Protein AF-A0A0F8Z2F4-F1 (afdb_monomer)

Organism: NCBI:txid412755

Mean predicted aligned error: 12.61 Å

InterPro domains:
  IPR006099 Methylmalonyl-CoA mutase, alpha/beta chain, catalytic [PF01642] (39-89)
  IPR016176 Cobalamin (vitamin B12)-dependent enzyme, catalytic [SSF51703] (6-89)

Foldseek 3Di:
DDLVVVVVVVVVVCVVPQVVVLCVVFNFPDPFDPDPPTDDQDDDDPDCVCCCPPPNACCDPVNNVHNHNNPVRGPNDDDDDDDDDPDVVVRPPDPVVVVCPVVPVVPPDDDDDD

Secondary structure (DSSP, 8-state):
--HHHHHHHHHHHHIIIIIHHHHHHS--S-S---STT---S-PPPS--TTHHHHT--TTSTT-TT-SSSSHHHH--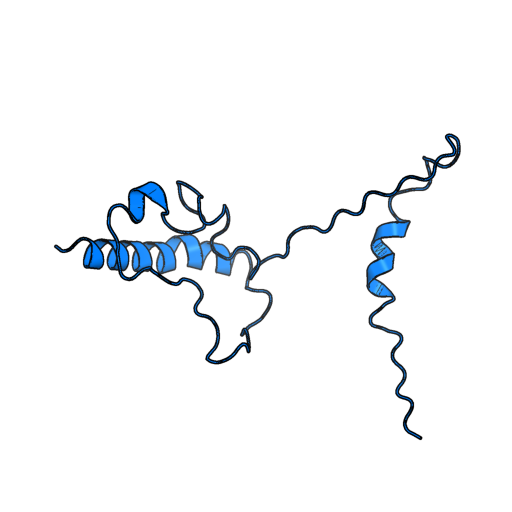---------S-TTSTTS-TTSGGGTTTGGGT-------

Sequence (114 aa):
MTEYEEVQREKKRWEKNTLKEQLARRSERKQGFSSGSGPKQLYLPPEKEEYLYNLGFPGEYPYTRGVQATMYRGRLWTMRQYAGFGTYPDMFFPARVLRNFFAYYHVAAPLTSG

Solvent-accessible surface area (backbone atoms only — not comparable to full-atom values): 7556 Å² total; per-residue (Å²): 134,56,73,67,58,53,54,52,51,52,48,54,49,41,52,66,44,60,39,43,51,48,42,73,76,47,59,58,73,56,99,68,56,83,60,81,94,41,75,70,93,76,85,77,70,92,76,56,88,60,41,68,70,68,40,39,47,44,44,36,74,70,32,68,65,31,79,42,58,58,46,65,54,43,51,69,79,83,87,77,84,89,83,86,71,98,48,84,88,62,74,80,66,64,82,70,64,70,74,51,63,74,67,59,78,80,75,76,75,80,85,83,84,132

Radius of gyration: 21.7 Å; Cα contacts (8 Å, |Δi|>4): 78; chains: 1; bounding box: 44×51×58 Å

pLDDT: mean 74.65, std 17.49, range [36.91, 94.12]

Structure (mmCIF, N/CA/C/O backbone):
data_AF-A0A0F8Z2F4-F1
#
_entry.id   AF-A0A0F8Z2F4-F1
#
loop_
_atom_site.group_PDB
_atom_site.id
_atom_site.type_symbol
_atom_site.label_atom_id
_atom_site.label_alt_id
_atom_site.label_comp_id
_atom_site.label_asym_id
_atom_site.label_entity_id
_atom_site.label_seq_id
_atom_site.pdbx_PDB_ins_code
_atom_site.Cartn_x
_atom_site.Cartn_y
_atom_site.Cartn_z
_atom_site.occupancy
_atom_site.B_iso_or_equiv
_atom_site.auth_seq_id
_atom_site.auth_comp_id
_atom_site.auth_asym_id
_atom_site.auth_atom_id
_atom_site.pdbx_PDB_model_num
ATOM 1 N N . MET A 1 1 ? -12.152 4.763 24.325 1.00 59.09 1 MET A N 1
ATOM 2 C CA . MET A 1 1 ? -11.870 3.955 23.121 1.00 59.09 1 MET A CA 1
ATOM 3 C C . MET A 1 1 ? -10.397 3.639 23.138 1.00 59.09 1 MET A C 1
ATOM 5 O O . MET A 1 1 ? -9.610 4.553 23.345 1.00 59.09 1 MET A O 1
ATOM 9 N N . THR A 1 2 ? -10.034 2.369 23.019 1.00 79.56 2 THR A N 1
ATOM 10 C CA . THR A 1 2 ? -8.618 1.976 22.972 1.00 79.56 2 THR A CA 1
ATOM 11 C C . THR A 1 2 ? -8.057 2.255 21.574 1.00 79.56 2 THR A C 1
ATOM 13 O O . THR A 1 2 ? -8.784 2.139 20.586 1.00 79.56 2 THR A O 1
ATOM 16 N N . GLU A 1 3 ? -6.772 2.595 21.454 1.00 74.69 3 GLU A N 1
ATOM 17 C CA . GLU A 1 3 ? -6.101 2.821 20.155 1.00 74.69 3 GLU A CA 1
ATOM 18 C C . GLU A 1 3 ? -6.273 1.613 19.208 1.00 74.69 3 GLU A C 1
ATOM 20 O O . GLU A 1 3 ? -6.431 1.744 17.993 1.00 74.69 3 GLU A O 1
ATOM 25 N N . TYR A 1 4 ? -6.367 0.406 19.776 1.00 81.44 4 TYR A N 1
ATOM 26 C CA . TYR A 1 4 ? -6.673 -0.812 19.036 1.00 81.44 4 TYR A CA 1
ATOM 27 C C . TYR A 1 4 ? -8.006 -0.738 18.278 1.00 81.44 4 TYR A C 1
ATOM 29 O O . TYR A 1 4 ? -8.053 -1.112 17.103 1.00 81.44 4 TYR A O 1
ATOM 37 N N . GLU A 1 5 ? -9.079 -0.298 18.936 1.00 85.44 5 GLU A N 1
ATOM 38 C CA . GLU A 1 5 ? -10.418 -0.194 18.345 1.00 85.44 5 GLU A CA 1
ATOM 39 C C . GLU A 1 5 ? -10.450 0.832 17.218 1.00 85.44 5 GLU A C 1
ATOM 41 O O . GLU A 1 5 ? -11.082 0.602 16.185 1.00 85.44 5 GLU A O 1
ATOM 46 N N . GLU A 1 6 ? -9.723 1.933 17.389 1.00 85.75 6 GLU A N 1
ATOM 47 C CA . GLU A 1 6 ? -9.586 2.962 16.369 1.00 85.75 6 GLU A CA 1
ATOM 48 C C . GLU A 1 6 ? -8.874 2.432 15.123 1.00 85.75 6 GLU A C 1
ATOM 50 O O . GLU A 1 6 ? -9.403 2.556 14.018 1.00 85.75 6 GLU A O 1
ATOM 55 N N . VAL A 1 7 ? -7.751 1.727 15.291 1.00 87.12 7 VAL A N 1
ATOM 56 C CA . VAL A 1 7 ? -7.054 1.069 14.175 1.00 87.12 7 VAL A CA 1
ATOM 57 C C . VAL A 1 7 ? -7.966 0.062 13.465 1.00 87.12 7 VAL A C 1
ATOM 59 O O . VAL A 1 7 ? -7.934 -0.037 12.238 1.00 87.12 7 VAL A O 1
ATOM 62 N N . GLN A 1 8 ? -8.808 -0.685 14.192 1.00 87.62 8 GLN A N 1
ATOM 63 C CA . GLN A 1 8 ? -9.768 -1.600 13.556 1.00 87.62 8 GLN A CA 1
ATOM 64 C C . GLN A 1 8 ? -10.878 -0.859 12.803 1.00 87.62 8 GLN A C 1
ATOM 66 O O . GLN A 1 8 ? -11.316 -1.318 11.745 1.00 87.62 8 GLN A O 1
ATOM 71 N N . ARG A 1 9 ? -11.352 0.273 13.330 1.00 90.06 9 ARG A N 1
ATOM 72 C CA . ARG A 1 9 ? -12.343 1.122 12.661 1.00 90.06 9 ARG A CA 1
ATOM 73 C C . ARG A 1 9 ? -11.775 1.697 11.366 1.00 90.06 9 ARG A C 1
ATOM 75 O O . ARG A 1 9 ? -12.411 1.546 10.323 1.00 90.06 9 ARG A O 1
ATOM 82 N N . GLU A 1 10 ? -10.574 2.267 11.414 1.00 89.81 10 GLU A N 1
ATOM 83 C CA . GLU A 1 10 ? -9.908 2.799 10.222 1.00 89.81 10 GLU A CA 1
ATOM 84 C C . GLU A 1 10 ? -9.573 1.695 9.220 1.00 89.81 10 GLU A C 1
ATOM 86 O O . GLU A 1 10 ? -9.798 1.865 8.025 1.00 89.81 10 GLU A O 1
ATOM 91 N N . LYS A 1 11 ? -9.173 0.506 9.683 1.00 90.38 11 LYS A N 1
ATOM 92 C CA . LYS A 1 11 ? -9.004 -0.649 8.794 1.00 90.38 11 LYS A CA 1
ATOM 93 C C . LYS A 1 11 ? -10.297 -0.974 8.035 1.00 90.38 11 LYS A C 1
ATOM 95 O O . LYS A 1 11 ? -10.258 -1.158 6.822 1.00 90.38 11 LYS A O 1
ATOM 100 N N . LYS A 1 12 ? -11.447 -1.022 8.718 1.00 92.38 12 LYS A N 1
ATOM 101 C CA . LYS A 1 12 ? -12.750 -1.282 8.074 1.00 92.38 12 LYS A CA 1
ATOM 102 C C . LYS A 1 12 ? -13.126 -0.183 7.080 1.00 92.38 12 LYS A C 1
ATOM 104 O O . LYS A 1 12 ? -13.740 -0.469 6.053 1.00 92.38 12 LYS A O 1
ATOM 109 N N . ARG A 1 13 ? -12.791 1.073 7.387 1.00 94.12 13 ARG A N 1
ATOM 110 C CA . ARG A 1 13 ? -12.983 2.213 6.481 1.00 94.12 13 ARG A CA 1
ATOM 111 C C . ARG A 1 13 ? -12.128 2.048 5.220 1.00 94.12 13 ARG A C 1
ATOM 113 O O . ARG A 1 13 ? -12.668 2.128 4.118 1.00 94.12 13 ARG A O 1
ATOM 120 N N . TRP A 1 14 ? -10.839 1.756 5.384 1.00 92.62 14 TRP A N 1
ATOM 121 C CA . TRP A 1 14 ? -9.893 1.513 4.293 1.00 92.62 14 TRP A CA 1
ATOM 122 C C . TRP A 1 14 ? -10.325 0.334 3.401 1.00 92.62 14 TRP A C 1
ATOM 124 O O . TRP A 1 14 ? -10.321 0.454 2.175 1.00 92.62 14 TRP A O 1
ATOM 134 N N . GLU A 1 15 ? -10.789 -0.773 3.994 1.00 92.25 15 GLU A N 1
ATOM 135 C CA . GLU A 1 15 ? -11.306 -1.939 3.258 1.00 92.25 15 GLU A CA 1
ATOM 136 C C . GLU A 1 15 ? -12.526 -1.588 2.386 1.00 92.25 15 GLU A C 1
ATOM 138 O O . GLU A 1 15 ? -12.639 -2.046 1.247 1.00 92.25 15 GLU A O 1
ATOM 143 N N . LYS A 1 16 ? -13.440 -0.757 2.903 1.00 92.88 16 LYS A N 1
ATOM 144 C CA . LYS A 1 16 ? -14.681 -0.378 2.208 1.00 92.88 16 LYS A CA 1
ATOM 145 C C . LYS A 1 16 ? -14.482 0.651 1.104 1.00 92.88 16 LYS A C 1
ATOM 147 O O . LYS A 1 16 ? -15.204 0.590 0.111 1.00 92.88 16 LYS A O 1
ATOM 152 N N . ASN A 1 17 ? -13.558 1.585 1.302 1.00 91.69 17 ASN A N 1
ATOM 153 C CA . ASN A 1 17 ? -13.353 2.712 0.401 1.00 91.69 17 ASN A CA 1
ATOM 154 C C . ASN A 1 17 ? -12.177 2.419 -0.533 1.00 91.69 17 ASN A C 1
ATOM 156 O O . ASN A 1 17 ? -12.367 1.931 -1.645 1.00 91.69 17 ASN A O 1
ATOM 160 N N . THR A 1 18 ? -10.963 2.652 -0.041 1.00 88.69 18 THR A N 1
ATOM 161 C CA . THR A 1 18 ? -9.716 2.641 -0.808 1.00 88.69 18 THR A CA 1
ATOM 162 C C . THR A 1 18 ? -9.454 1.285 -1.450 1.00 88.69 18 THR A C 1
ATOM 164 O O . THR A 1 18 ? -9.190 1.199 -2.650 1.00 88.69 18 THR A O 1
ATOM 167 N N . LEU A 1 19 ? -9.577 0.198 -0.684 1.00 89.38 19 LEU A N 1
ATOM 168 C CA . LEU A 1 19 ? -9.340 -1.139 -1.216 1.00 89.38 19 LEU A CA 1
ATOM 169 C C . LEU A 1 19 ? -10.407 -1.545 -2.240 1.00 89.38 19 LEU A C 1
ATOM 171 O O . LEU A 1 19 ? -10.067 -2.010 -3.328 1.00 89.38 19 LEU A O 1
ATOM 175 N N . LYS A 1 20 ? -11.689 -1.361 -1.913 1.00 90.94 20 LYS A N 1
ATOM 176 C CA . LYS A 1 20 ? -12.797 -1.714 -2.809 1.00 90.94 20 LYS A CA 1
ATOM 177 C C . LYS A 1 20 ? -12.712 -0.961 -4.134 1.00 90.94 20 LYS A C 1
ATOM 179 O O . LYS A 1 20 ? -12.914 -1.561 -5.187 1.00 90.94 20 LYS A O 1
ATOM 184 N N . GLU A 1 21 ? -12.383 0.327 -4.091 1.00 91.06 21 GLU A N 1
ATOM 185 C CA . GLU A 1 21 ? -12.204 1.141 -5.291 1.00 91.06 21 GLU A CA 1
ATOM 186 C C . GLU A 1 21 ? -11.034 0.635 -6.147 1.00 91.06 21 GLU A C 1
ATOM 188 O O . GLU A 1 21 ? -11.171 0.486 -7.363 1.00 91.06 21 GLU A O 1
ATOM 193 N N . GLN A 1 22 ? -9.895 0.314 -5.526 1.00 87.62 22 GLN A N 1
ATOM 194 C CA . GLN A 1 22 ? -8.739 -0.234 -6.242 1.00 87.62 22 GLN A CA 1
ATOM 195 C C . GLN A 1 22 ? -9.056 -1.592 -6.881 1.00 87.62 22 GLN A C 1
ATOM 197 O O . GLN A 1 22 ? -8.752 -1.788 -8.058 1.00 87.62 22 GLN A O 1
ATOM 202 N N . LEU A 1 23 ? -9.726 -2.491 -6.154 1.00 89.25 23 LEU A N 1
ATOM 203 C CA . LEU A 1 23 ? -10.141 -3.801 -6.668 1.00 89.25 23 LEU A CA 1
ATOM 204 C C . LEU A 1 23 ? -11.156 -3.691 -7.811 1.00 89.25 23 LEU A C 1
ATOM 206 O O . LEU A 1 23 ? -11.090 -4.474 -8.757 1.00 89.25 23 LEU A O 1
ATOM 210 N N . ALA A 1 24 ? -12.063 -2.711 -7.755 1.00 89.25 24 ALA A N 1
ATOM 211 C CA . ALA A 1 24 ? -13.011 -2.445 -8.835 1.00 89.25 24 ALA A CA 1
ATOM 212 C C . ALA A 1 24 ? -12.306 -1.948 -10.106 1.00 89.25 24 ALA A C 1
ATOM 214 O O . ALA A 1 24 ? -12.683 -2.326 -11.213 1.00 89.25 24 ALA A O 1
ATOM 215 N N . ARG A 1 25 ? -11.260 -1.124 -9.957 1.00 87.44 25 ARG A N 1
ATOM 216 C CA . ARG A 1 25 ? -10.449 -0.647 -11.087 1.00 87.44 25 ARG A CA 1
ATOM 217 C C . ARG A 1 25 ? -9.599 -1.762 -11.689 1.00 87.44 25 ARG A C 1
ATOM 219 O O . ARG A 1 25 ? -9.468 -1.839 -12.910 1.00 87.44 25 ARG A O 1
ATOM 226 N N . ARG A 1 26 ? -8.964 -2.582 -10.847 1.00 83.12 26 ARG A N 1
ATOM 227 C CA . ARG A 1 26 ? -8.141 -3.725 -11.257 1.00 83.12 26 ARG A CA 1
ATOM 228 C C . ARG A 1 26 ? -8.226 -4.835 -10.221 1.00 83.12 26 ARG A C 1
ATOM 230 O O . ARG A 1 26 ? -7.741 -4.683 -9.102 1.00 83.12 26 ARG A O 1
ATOM 237 N N . SER A 1 27 ? -8.760 -5.978 -10.639 1.00 85.31 27 SER A N 1
ATOM 238 C CA . SER A 1 27 ? -8.758 -7.186 -9.821 1.00 85.31 27 SER A CA 1
ATOM 239 C C . SER A 1 27 ? -7.332 -7.664 -9.540 1.00 85.31 27 SER A C 1
ATOM 241 O O . SER A 1 27 ? -6.405 -7.431 -10.325 1.00 85.31 27 SER A O 1
ATOM 243 N N . GLU A 1 28 ? -7.153 -8.381 -8.432 1.00 87.31 28 GLU A N 1
ATOM 244 C CA . GLU A 1 28 ? -5.882 -9.041 -8.142 1.00 87.31 28 GLU A CA 1
ATOM 245 C C . GLU A 1 28 ? -5.524 -10.062 -9.232 1.00 87.31 28 GLU A C 1
ATOM 247 O O . GLU A 1 28 ? -6.389 -10.647 -9.886 1.00 87.31 28 GLU A O 1
ATOM 252 N N . ARG A 1 29 ? -4.222 -10.298 -9.426 1.00 86.50 29 ARG A N 1
ATOM 253 C CA . ARG A 1 29 ? -3.729 -11.229 -10.454 1.00 86.50 29 ARG A CA 1
ATOM 254 C C . ARG A 1 29 ? -4.058 -12.688 -10.181 1.00 86.50 29 ARG A C 1
ATOM 256 O O . ARG A 1 29 ? -4.110 -13.482 -11.116 1.00 86.50 29 ARG A O 1
ATOM 263 N N . LYS A 1 30 ? -4.148 -13.062 -8.909 1.00 81.12 30 LYS A N 1
ATOM 264 C CA . LYS A 1 30 ? -4.428 -14.424 -8.463 1.00 81.12 30 LYS A CA 1
ATOM 265 C C . LYS A 1 30 ? -5.612 -14.363 -7.516 1.00 81.12 30 LYS A C 1
ATOM 267 O O . LYS A 1 30 ? -5.625 -13.522 -6.629 1.00 81.12 30 LYS A O 1
ATOM 272 N N . GLN A 1 31 ? -6.564 -15.276 -7.690 1.00 72.75 31 GLN A N 1
ATOM 273 C CA . GLN A 1 31 ? -7.730 -15.384 -6.805 1.00 72.75 31 GLN A CA 1
ATOM 274 C C . GLN A 1 31 ? -7.350 -15.860 -5.394 1.00 72.75 31 GLN A C 1
ATOM 276 O O . GLN A 1 31 ? -8.069 -15.605 -4.436 1.00 72.75 31 GLN A O 1
ATOM 281 N N . GLY A 1 32 ? -6.200 -16.524 -5.258 1.00 72.94 32 GLY A N 1
ATOM 282 C CA . GLY A 1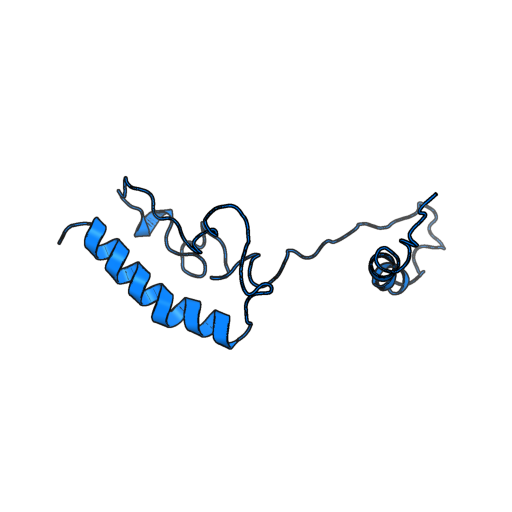 32 ? -5.657 -16.947 -3.978 1.00 72.94 32 GLY A CA 1
ATOM 283 C C . GLY A 1 32 ? -4.144 -17.110 -4.046 1.00 72.94 32 GLY A C 1
ATOM 284 O O . GLY A 1 32 ? -3.573 -17.469 -5.079 1.00 72.94 32 GLY A O 1
ATOM 285 N N . PHE A 1 33 ? -3.489 -16.835 -2.924 1.00 75.69 33 PHE A N 1
ATOM 286 C CA . PHE A 1 33 ? -2.081 -17.142 -2.715 1.00 75.69 33 PHE A CA 1
ATOM 287 C C . PHE A 1 33 ? -2.022 -18.419 -1.877 1.00 75.69 33 PHE A C 1
ATOM 289 O O . PHE A 1 33 ? -2.493 -18.429 -0.748 1.00 75.69 33 PHE A 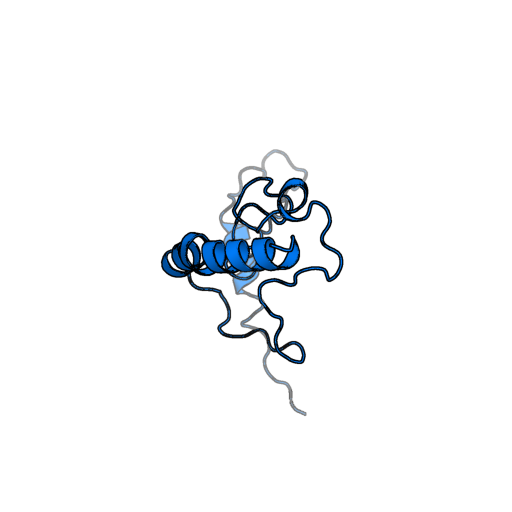O 1
ATOM 296 N N . SER A 1 34 ? -1.465 -19.500 -2.419 1.00 73.12 34 SER A N 1
ATOM 297 C CA . SER A 1 34 ? -1.492 -20.834 -1.796 1.00 73.12 34 SER A CA 1
ATOM 298 C C . SER A 1 34 ? -0.382 -21.074 -0.764 1.00 73.12 34 SER A C 1
ATOM 300 O O . SER A 1 34 ? -0.067 -22.217 -0.454 1.00 73.12 34 SER A O 1
ATOM 302 N N . SER A 1 35 ? 0.259 -20.019 -0.251 1.00 67.44 35 SER A N 1
ATOM 303 C CA . SER A 1 35 ? 1.301 -20.182 0.766 1.00 67.44 35 SER A CA 1
ATOM 304 C C . SER A 1 35 ? 0.650 -20.447 2.127 1.00 67.44 35 SER A C 1
ATOM 306 O O . SER A 1 35 ? 0.024 -19.549 2.695 1.00 67.44 35 SER A O 1
ATOM 308 N N . GLY A 1 36 ? 0.759 -21.682 2.625 1.00 73.88 36 GLY A N 1
ATOM 309 C CA . GLY A 1 36 ? 0.226 -22.097 3.927 1.00 73.88 36 GLY A CA 1
ATOM 310 C C . GLY A 1 36 ? -1.281 -21.852 4.069 1.00 73.88 36 GLY A C 1
ATOM 311 O O . GLY A 1 36 ? -2.070 -22.280 3.234 1.00 73.88 36 GLY A O 1
ATOM 312 N N . SER A 1 37 ? -1.681 -21.128 5.117 1.00 65.75 37 SER A N 1
ATOM 313 C CA . SER A 1 37 ? -3.081 -20.769 5.412 1.00 65.75 37 SER A CA 1
ATOM 314 C C . SER A 1 37 ? -3.690 -19.716 4.474 1.00 65.75 37 SER A C 1
ATOM 316 O O . SER A 1 37 ? -4.817 -19.276 4.693 1.00 65.75 37 SER A O 1
ATOM 318 N N . GLY A 1 38 ? -2.959 -19.302 3.437 1.00 75.88 38 GLY A N 1
ATOM 319 C CA . GLY A 1 38 ? -3.333 -18.195 2.572 1.00 75.88 38 GLY A CA 1
ATOM 320 C C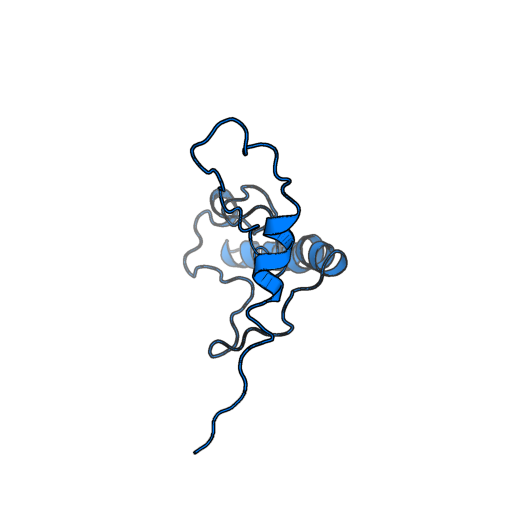 . GLY A 1 38 ? -3.002 -16.856 3.241 1.00 75.88 38 GLY A C 1
ATOM 321 O O . GLY A 1 38 ? -3.623 -16.484 4.240 1.00 75.88 38 GLY A O 1
ATOM 322 N N . PRO A 1 39 ? -2.024 -16.086 2.731 1.00 79.75 39 PRO A N 1
ATOM 323 C CA . PRO A 1 39 ? -1.621 -14.848 3.374 1.00 79.75 39 PRO A CA 1
ATOM 324 C C . PRO A 1 39 ? -2.756 -13.820 3.331 1.00 79.75 39 PRO A C 1
ATOM 326 O O . PRO A 1 39 ? -3.203 -13.404 2.252 1.00 79.75 39 PRO A O 1
ATOM 329 N N . LYS A 1 40 ? -3.162 -13.342 4.513 1.00 82.62 40 LYS A N 1
ATOM 330 C CA . LYS A 1 40 ? -4.079 -12.205 4.653 1.00 82.62 40 LYS A CA 1
ATOM 331 C C . LYS A 1 40 ? -3.488 -10.993 3.944 1.00 82.62 40 LYS A C 1
ATOM 333 O O . LYS A 1 40 ? -2.271 -10.842 3.838 1.00 82.62 40 LYS A O 1
ATOM 338 N N . GLN A 1 41 ? -4.360 -10.128 3.445 1.00 82.75 41 GLN A N 1
ATOM 339 C CA . GLN A 1 41 ? -3.924 -8.966 2.681 1.00 82.75 41 GLN A CA 1
ATOM 340 C C . GLN A 1 41 ? -3.135 -7.966 3.532 1.00 82.75 41 GLN A C 1
ATOM 342 O O . GLN A 1 41 ? -2.145 -7.411 3.066 1.00 82.75 41 GLN A O 1
ATOM 347 N N . LEU A 1 42 ? -3.553 -7.773 4.783 1.00 86.75 42 LEU A N 1
ATOM 348 C CA . LEU A 1 42 ? -2.906 -6.865 5.716 1.00 86.75 42 LEU A CA 1
ATOM 349 C C . LEU A 1 42 ? -2.795 -7.511 7.096 1.00 86.75 42 LEU A C 1
ATOM 351 O O . LEU A 1 42 ? -3.796 -7.946 7.675 1.00 86.75 42 LEU A O 1
ATOM 355 N N . TYR A 1 43 ? -1.578 -7.511 7.631 1.00 85.62 43 TYR A N 1
ATOM 356 C CA . TYR A 1 43 ? -1.294 -7.863 9.015 1.00 85.62 43 TYR A CA 1
ATOM 357 C C . TYR A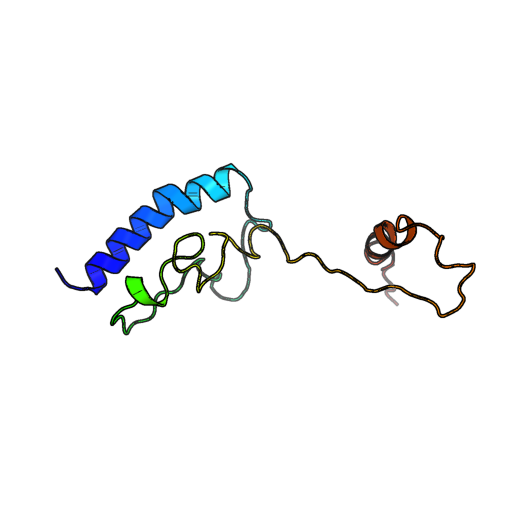 1 43 ? -1.069 -6.583 9.821 1.00 85.62 43 TYR A C 1
ATOM 359 O O . TYR A 1 43 ? -0.360 -5.665 9.390 1.00 85.62 43 TYR A O 1
ATOM 367 N N . LEU A 1 44 ? -1.723 -6.522 10.978 1.00 84.62 44 LEU A N 1
ATOM 368 C CA . LEU A 1 44 ? -1.567 -5.442 11.942 1.00 84.62 44 LEU A CA 1
ATOM 369 C C . LEU A 1 44 ? -0.659 -5.936 13.072 1.00 84.62 44 LEU A C 1
ATOM 371 O O . LEU A 1 44 ? -0.868 -7.065 13.528 1.00 84.62 44 LEU A O 1
ATOM 375 N N . PRO A 1 45 ? 0.322 -5.132 13.512 1.00 80.50 45 PRO A N 1
ATOM 376 C CA . PRO A 1 45 ? 1.144 -5.482 14.658 1.00 80.50 45 PRO A CA 1
ATOM 377 C C . PRO A 1 45 ? 0.293 -5.534 15.945 1.00 80.50 45 PRO A C 1
ATOM 379 O O . PRO A 1 45 ? -0.750 -4.868 16.023 1.00 80.50 45 PRO A O 1
ATOM 382 N N . PRO A 1 46 ? 0.692 -6.366 16.926 1.00 7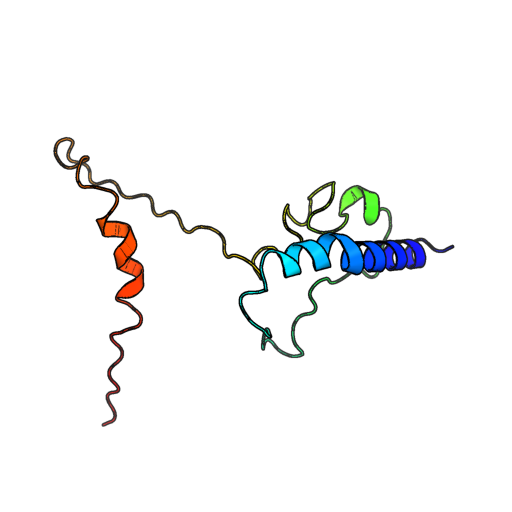1.69 46 PRO A N 1
ATOM 383 C CA . PRO A 1 46 ? 0.017 -6.460 18.219 1.00 71.69 46 PRO A CA 1
ATOM 384 C C . PRO A 1 46 ? 0.253 -5.214 19.089 1.00 71.69 46 PRO A C 1
ATOM 386 O O . PRO A 1 46 ? -0.690 -4.756 19.728 1.00 71.69 46 PRO A O 1
ATOM 389 N N . GLU A 1 47 ? 1.459 -4.640 19.046 1.00 66.12 47 GLU A N 1
ATOM 390 C CA . GLU A 1 47 ? 1.823 -3.342 19.635 1.00 66.12 47 GLU A CA 1
ATOM 391 C C . GLU A 1 47 ? 1.564 -2.221 18.622 1.00 66.12 47 GLU A C 1
ATOM 393 O O . GLU A 1 47 ? 1.855 -2.375 17.431 1.00 66.12 47 GLU A O 1
ATOM 398 N N . LYS A 1 48 ? 0.914 -1.140 19.065 1.00 65.25 48 LYS A N 1
ATOM 399 C CA . LYS A 1 48 ? 0.177 -0.230 18.169 1.00 65.25 48 LYS A CA 1
ATOM 400 C C . LYS A 1 48 ? 0.412 1.254 18.387 1.00 65.25 48 LYS A C 1
ATOM 402 O O . LYS A 1 48 ? -0.227 2.025 17.675 1.00 65.25 48 LYS A O 1
ATOM 407 N N . GLU A 1 49 ? 1.310 1.620 19.290 1.00 67.81 49 GLU A N 1
ATOM 408 C CA . GLU A 1 49 ? 1.613 3.021 19.560 1.00 67.81 49 GLU A CA 1
ATOM 409 C C . GLU A 1 49 ? 1.977 3.722 18.243 1.00 67.81 49 GLU A C 1
ATOM 411 O O . GLU A 1 49 ? 2.869 3.297 17.504 1.00 67.81 49 GLU A O 1
ATOM 416 N N . GLU A 1 50 ? 1.188 4.740 17.897 1.00 74.38 50 GLU A N 1
ATOM 417 C CA . GLU A 1 50 ? 1.383 5.606 16.729 1.00 74.38 50 GLU A CA 1
ATOM 418 C C . GLU A 1 50 ? 1.275 4.906 15.360 1.00 74.38 50 GLU A C 1
ATOM 420 O O . GLU A 1 50 ? 1.759 5.414 14.340 1.00 74.38 50 GLU A O 1
ATOM 425 N N . TYR A 1 51 ? 0.594 3.757 15.282 1.00 83.31 51 TYR A N 1
ATOM 426 C CA . TYR A 1 51 ? 0.452 3.003 14.030 1.00 83.31 51 TYR A CA 1
ATOM 427 C C . TYR A 1 51 ? -0.130 3.853 12.888 1.00 83.31 51 TYR A C 1
ATOM 429 O O . TYR A 1 51 ? 0.353 3.809 11.752 1.00 83.31 51 TYR A O 1
ATOM 437 N N . LEU A 1 52 ? -1.186 4.617 13.181 1.00 82.19 52 LEU A N 1
ATOM 438 C CA . LEU A 1 52 ? -1.895 5.423 12.183 1.00 82.19 52 LEU A CA 1
ATOM 439 C C . LEU A 1 52 ? -1.049 6.585 11.666 1.00 82.19 52 LEU A C 1
ATOM 441 O O . LEU A 1 52 ? -1.182 6.951 10.502 1.00 82.19 52 LEU A O 1
ATOM 445 N N . TYR A 1 53 ? -0.176 7.128 12.512 1.00 82.56 53 TYR A N 1
ATOM 446 C CA . TYR A 1 53 ? 0.648 8.280 12.178 1.00 82.56 53 TYR A CA 1
ATOM 447 C C . TYR A 1 53 ? 1.901 7.876 11.391 1.00 82.56 53 TYR A C 1
ATOM 449 O O . TYR A 1 53 ? 2.186 8.454 10.345 1.00 82.56 53 TYR A O 1
ATOM 457 N N . ASN A 1 54 ? 2.609 6.837 11.842 1.00 83.56 54 ASN A N 1
ATOM 458 C CA . ASN A 1 54 ? 3.902 6.454 11.268 1.00 83.56 54 ASN A CA 1
ATOM 459 C C . ASN A 1 54 ? 3.779 5.471 10.087 1.00 83.56 54 ASN A C 1
ATOM 461 O O . ASN A 1 54 ? 4.501 5.576 9.089 1.00 83.56 54 ASN A O 1
ATOM 465 N N . LEU A 1 55 ? 2.879 4.484 10.184 1.00 85.31 55 LEU A N 1
ATOM 466 C CA . LEU A 1 55 ? 2.772 3.407 9.190 1.00 85.31 55 LEU A CA 1
ATOM 467 C C . LEU A 1 55 ? 1.570 3.575 8.259 1.00 85.31 55 LEU A C 1
ATOM 469 O O . LEU A 1 55 ? 1.689 3.298 7.062 1.00 85.31 55 LEU A O 1
ATOM 473 N N . GLY A 1 56 ? 0.423 3.968 8.817 1.00 87.62 56 GLY A N 1
ATOM 474 C CA . GLY A 1 56 ? -0.843 4.094 8.103 1.00 87.62 56 GLY A CA 1
ATOM 475 C C . GLY A 1 56 ? -1.288 2.813 7.386 1.00 87.62 56 GLY A C 1
ATOM 476 O O . GLY A 1 56 ? -0.906 1.683 7.726 1.00 87.62 56 GLY A O 1
ATOM 477 N N . PHE A 1 57 ? -2.128 2.992 6.367 1.00 91.25 57 PHE A N 1
ATOM 478 C CA . PHE A 1 57 ? -2.615 1.918 5.503 1.00 91.25 57 PHE A CA 1
ATOM 479 C C . PHE A 1 57 ? -2.014 2.032 4.094 1.00 91.25 57 PHE A C 1
ATOM 481 O O . PHE A 1 57 ? -1.734 3.134 3.624 1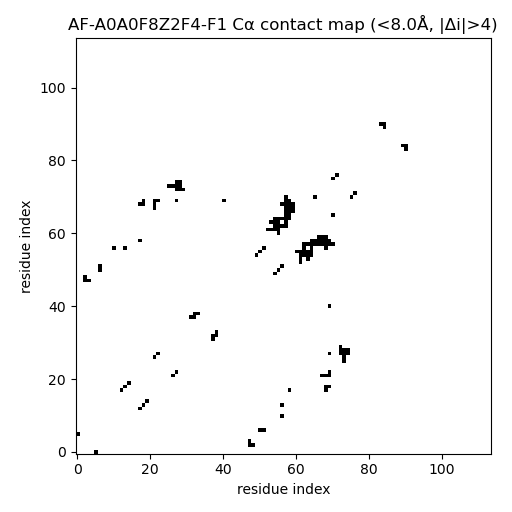.00 91.25 57 PHE A O 1
ATOM 488 N N . PRO A 1 58 ? -1.787 0.907 3.391 1.00 91.81 58 PRO A N 1
ATOM 489 C CA . PRO A 1 58 ? -1.264 0.951 2.029 1.00 91.81 58 PRO A CA 1
ATOM 490 C C . PRO A 1 58 ? -2.249 1.673 1.098 1.00 91.81 58 PRO A C 1
ATOM 492 O O . PRO A 1 58 ? -3.450 1.399 1.113 1.00 91.81 58 PRO A O 1
ATOM 495 N N . GLY A 1 59 ? -1.735 2.578 0.267 1.00 89.44 59 GLY A N 1
ATOM 496 C CA . GLY A 1 59 ? -2.552 3.431 -0.600 1.00 89.44 59 GLY A CA 1
ATOM 497 C C . GLY A 1 59 ? -3.074 4.718 0.042 1.00 89.44 59 GLY A C 1
ATOM 498 O O . GLY A 1 59 ? -3.768 5.468 -0.635 1.00 89.44 59 GLY A O 1
ATOM 499 N N . GLU A 1 60 ? -2.725 4.999 1.298 1.00 89.75 60 GLU A N 1
ATOM 500 C CA . GLU A 1 60 ? -3.051 6.251 1.987 1.00 89.75 60 GLU A CA 1
ATOM 501 C C . GLU A 1 60 ? -1.787 6.875 2.584 1.00 89.75 60 GLU A C 1
ATOM 503 O O . GLU A 1 60 ? -0.787 6.188 2.807 1.00 89.75 60 GLU A O 1
ATOM 508 N N . TYR A 1 61 ? -1.822 8.185 2.836 1.00 86.88 61 TYR A N 1
ATOM 509 C CA . TYR A 1 61 ? -0.751 8.885 3.547 1.00 86.88 61 TYR A CA 1
ATOM 510 C C . TYR A 1 61 ? -0.501 8.214 4.915 1.00 86.88 61 TYR A C 1
ATOM 512 O O . TYR A 1 61 ? -1.478 7.849 5.572 1.00 86.88 61 TYR A O 1
ATOM 520 N N . PRO A 1 62 ? 0.757 8.026 5.365 1.00 90.31 62 PRO A N 1
ATOM 521 C CA . PRO A 1 62 ? 2.035 8.522 4.820 1.00 90.31 62 PRO A CA 1
ATOM 522 C C . PRO A 1 62 ? 2.660 7.693 3.682 1.00 90.31 62 PRO A C 1
ATOM 524 O O . PRO A 1 62 ? 3.814 7.903 3.320 1.00 90.31 62 PRO A O 1
ATOM 527 N N . TYR A 1 63 ? 1.927 6.748 3.090 1.00 88.50 63 TYR A N 1
ATOM 528 C CA . TYR A 1 63 ? 2.391 5.852 2.021 1.00 88.50 63 TYR A CA 1
ATOM 529 C C . TYR A 1 63 ? 3.605 4.983 2.388 1.00 88.50 63 TYR A C 1
ATOM 531 O O . TYR A 1 63 ? 4.201 4.359 1.509 1.00 88.50 63 TYR A O 1
ATOM 539 N N . THR A 1 64 ? 3.929 4.851 3.679 1.00 88.88 64 THR A N 1
ATOM 540 C CA . THR A 1 64 ? 5.039 4.027 4.189 1.00 88.88 64 THR A CA 1
ATOM 541 C C . THR A 1 64 ? 4.910 2.561 3.761 1.00 88.88 64 THR A C 1
ATOM 543 O O . THR A 1 64 ? 5.898 1.897 3.461 1.00 88.88 64 THR A O 1
ATOM 546 N N . ARG A 1 65 ? 3.675 2.048 3.664 1.00 89.19 65 ARG A N 1
ATOM 547 C CA . ARG A 1 65 ? 3.371 0.678 3.199 1.00 89.19 65 ARG A CA 1
ATOM 548 C C . ARG A 1 65 ? 3.182 0.557 1.682 1.00 89.19 65 ARG A C 1
ATOM 550 O O . ARG A 1 65 ? 2.868 -0.525 1.186 1.00 89.19 65 ARG A O 1
ATOM 557 N N . GLY A 1 66 ? 3.382 1.649 0.950 1.00 89.50 66 GLY A N 1
ATOM 558 C CA . GLY A 1 66 ? 3.270 1.722 -0.499 1.00 89.50 66 GLY A CA 1
ATOM 559 C C . GLY A 1 66 ? 2.102 2.576 -0.993 1.00 89.50 66 GLY A C 1
ATOM 560 O O . GLY A 1 66 ? 1.128 2.837 -0.289 1.00 89.50 66 GLY A O 1
ATOM 561 N N . VAL A 1 67 ? 2.215 2.995 -2.255 1.00 90.44 67 VAL A N 1
ATOM 562 C CA . VAL A 1 67 ? 1.299 3.940 -2.922 1.00 90.44 67 VAL A CA 1
ATOM 563 C C . VAL A 1 67 ? -0.020 3.291 -3.360 1.00 90.44 67 VAL A C 1
ATOM 565 O O . VAL A 1 67 ? -1.001 3.981 -3.606 1.00 90.44 67 VAL A O 1
ATOM 568 N N . GLN A 1 68 ? -0.069 1.965 -3.490 1.00 89.75 68 GLN A N 1
ATOM 569 C CA . GLN A 1 68 ? -1.246 1.237 -3.976 1.00 89.75 68 GLN A CA 1
ATOM 570 C C . GLN A 1 68 ? -1.799 0.336 -2.869 1.00 89.75 68 GLN A C 1
ATOM 572 O O . GLN A 1 68 ? -1.031 -0.341 -2.197 1.00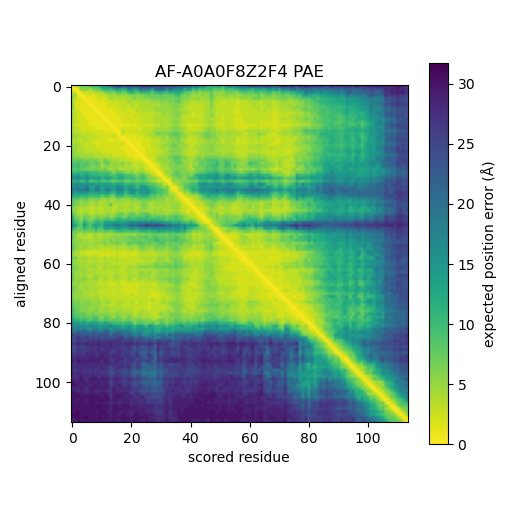 89.75 68 GLN A O 1
ATOM 577 N N . ALA A 1 69 ? -3.122 0.238 -2.721 1.00 91.19 69 ALA A N 1
ATOM 578 C CA . ALA A 1 69 ? -3.733 -0.592 -1.672 1.00 91.19 69 ALA A CA 1
ATOM 579 C C . ALA A 1 69 ? -3.462 -2.102 -1.844 1.00 91.19 69 ALA A C 1
ATOM 581 O O . ALA A 1 69 ? -3.306 -2.833 -0.867 1.00 91.19 69 ALA A O 1
ATOM 582 N N . THR A 1 70 ? -3.382 -2.579 -3.091 1.00 89.44 70 THR A N 1
ATOM 583 C CA . THR A 1 70 ? -3.128 -3.994 -3.429 1.00 89.44 70 THR A CA 1
ATOM 584 C C . THR A 1 70 ? -1.657 -4.290 -3.735 1.00 89.44 70 THR A C 1
ATOM 586 O O . THR A 1 70 ? -1.271 -5.457 -3.832 1.00 89.44 70 THR A O 1
ATOM 589 N N . MET A 1 71 ? -0.825 -3.257 -3.923 1.00 91.38 71 MET A N 1
ATOM 590 C CA . MET A 1 71 ? 0.591 -3.370 -4.307 1.00 91.38 71 MET A CA 1
ATOM 591 C C . MET A 1 71 ? 0.831 -4.462 -5.377 1.00 91.38 71 MET A C 1
ATOM 593 O O . MET A 1 71 ? 0.116 -4.549 -6.383 1.00 91.38 71 MET A O 1
ATOM 597 N N . TYR A 1 72 ? 1.818 -5.332 -5.144 1.00 88.88 72 TYR A N 1
ATOM 598 C CA . TYR A 1 72 ? 2.242 -6.382 -6.065 1.00 88.88 72 TYR A CA 1
ATOM 599 C C . TYR A 1 72 ? 1.256 -7.545 -6.213 1.00 88.88 72 TYR A C 1
ATOM 601 O O . TYR A 1 72 ? 1.434 -8.365 -7.114 1.00 88.88 72 TYR A O 1
ATOM 609 N N . ARG A 1 73 ? 0.189 -7.603 -5.400 1.00 87.75 73 ARG A N 1
ATOM 610 C CA . ARG A 1 73 ? -0.918 -8.549 -5.627 1.00 87.75 73 ARG A CA 1
ATOM 611 C C . ARG A 1 73 ? -1.731 -8.168 -6.865 1.00 87.75 73 ARG A C 1
ATOM 613 O O . ARG A 1 73 ? -2.174 -9.043 -7.608 1.00 87.75 73 ARG A O 1
ATOM 620 N N . GLY A 1 74 ? -1.869 -6.863 -7.114 1.00 87.25 74 GLY A N 1
ATOM 621 C CA . GLY A 1 74 ? -2.521 -6.324 -8.307 1.00 87.25 74 GLY A CA 1
ATOM 622 C C . GLY A 1 74 ? -1.582 -6.271 -9.512 1.00 87.25 74 GLY A C 1
ATOM 623 O O . GLY A 1 74 ? -1.862 -6.851 -10.557 1.00 87.25 74 GLY A O 1
ATOM 624 N N . ARG A 1 75 ? -0.430 -5.601 -9.392 1.00 87.00 75 ARG A N 1
ATOM 625 C CA . ARG A 1 75 ? 0.525 -5.467 -10.504 1.00 87.00 75 ARG A CA 1
ATOM 626 C C . ARG A 1 75 ? 1.950 -5.640 -10.010 1.00 87.00 75 ARG A C 1
ATOM 628 O O . ARG A 1 75 ? 2.378 -4.924 -9.116 1.00 87.00 75 ARG A O 1
ATOM 635 N N . LEU A 1 76 ? 2.702 -6.535 -10.647 1.00 90.00 76 LEU A N 1
ATOM 636 C CA . LEU A 1 76 ? 4.135 -6.662 -10.384 1.00 90.00 76 LEU A CA 1
ATOM 637 C C . LEU A 1 76 ? 4.876 -5.377 -10.757 1.00 90.00 76 LEU A C 1
ATOM 639 O O . LEU A 1 76 ? 4.444 -4.618 -11.633 1.00 90.00 76 LEU A O 1
ATOM 643 N N . TRP A 1 77 ? 6.020 -5.160 -10.115 1.00 88.00 77 TRP A N 1
ATOM 644 C CA . TRP A 1 77 ? 6.931 -4.110 -10.539 1.00 88.00 77 TRP A CA 1
ATOM 645 C C . TRP A 1 77 ? 7.329 -4.327 -12.003 1.00 88.00 77 TRP A C 1
ATOM 647 O O . TRP A 1 77 ? 7.362 -5.447 -12.521 1.00 88.00 77 TRP A O 1
ATOM 657 N N . THR A 1 78 ? 7.580 -3.226 -12.706 1.00 86.75 78 THR A N 1
ATOM 658 C CA . THR A 1 78 ? 8.022 -3.317 -14.098 1.00 86.75 78 THR A CA 1
ATOM 659 C C . THR A 1 78 ? 9.488 -3.719 -14.099 1.00 86.75 78 THR A C 1
ATOM 661 O O . THR A 1 78 ? 10.329 -2.939 -13.658 1.00 86.75 78 THR A O 1
ATOM 664 N N . MET A 1 79 ? 9.794 -4.914 -14.600 1.00 89.12 79 MET A N 1
ATOM 665 C CA . MET A 1 79 ? 11.174 -5.311 -14.870 1.00 89.12 79 MET A CA 1
ATOM 666 C C . MET A 1 79 ? 11.720 -4.443 -16.003 1.00 89.12 79 MET A C 1
ATOM 668 O O . MET A 1 79 ? 11.167 -4.440 -17.102 1.00 89.12 79 MET A O 1
ATOM 672 N N . ARG A 1 80 ? 12.781 -3.682 -15.728 1.00 86.31 80 ARG A N 1
ATOM 673 C CA . ARG A 1 80 ? 13.466 -2.843 -16.716 1.00 86.31 80 ARG A CA 1
ATOM 674 C C . ARG A 1 80 ? 14.891 -3.354 -16.862 1.00 86.31 80 ARG A C 1
ATOM 676 O O . ARG A 1 80 ? 15.721 -3.113 -15.995 1.00 86.31 80 ARG A O 1
ATOM 683 N N . GLN A 1 81 ? 15.138 -4.111 -17.926 1.00 85.25 81 GLN A N 1
ATOM 684 C CA . GLN A 1 81 ? 16.488 -4.522 -18.295 1.00 85.25 81 GLN A CA 1
ATOM 685 C C . GLN A 1 81 ? 17.170 -3.343 -18.989 1.00 85.25 81 GLN A C 1
ATOM 687 O O . GLN A 1 81 ? 16.620 -2.789 -19.942 1.00 85.25 81 GLN A O 1
ATOM 692 N N . TYR A 1 82 ? 18.344 -2.948 -18.504 1.00 80.56 82 TYR A N 1
ATOM 693 C CA . TYR A 1 82 ? 19.217 -2.054 -19.253 1.00 80.56 82 TYR A CA 1
ATOM 694 C C . TYR A 1 82 ? 19.904 -2.886 -20.337 1.00 80.56 82 TYR A C 1
ATOM 696 O O . TYR A 1 82 ? 20.553 -3.882 -20.027 1.00 80.56 82 TYR A O 1
ATOM 704 N N . ALA A 1 83 ? 19.724 -2.506 -21.599 1.00 72.56 83 ALA A N 1
ATOM 705 C CA . ALA A 1 83 ? 20.406 -3.117 -22.732 1.00 72.56 83 ALA A CA 1
ATOM 706 C C . ALA A 1 83 ? 21.253 -2.044 -23.423 1.00 72.56 83 ALA A C 1
ATOM 708 O O . ALA A 1 83 ? 20.734 -0.990 -23.785 1.00 72.56 83 ALA A O 1
ATOM 709 N N . GLY A 1 84 ? 22.549 -2.309 -23.577 1.00 69.56 84 GLY A N 1
ATOM 710 C CA . GLY A 1 84 ? 23.489 -1.460 -24.303 1.00 69.56 84 GLY A CA 1
ATOM 711 C C . GLY A 1 84 ? 24.711 -2.280 -24.709 1.00 69.56 84 GLY A C 1
ATOM 712 O O . GLY A 1 84 ? 25.321 -2.922 -23.859 1.00 69.56 84 GLY A O 1
ATOM 713 N N . PHE A 1 85 ? 25.038 -2.286 -26.001 1.00 65.94 85 PHE A N 1
ATOM 714 C CA . PHE A 1 85 ? 26.265 -2.871 -26.550 1.00 65.94 85 PHE A CA 1
ATOM 715 C C . PHE A 1 85 ? 27.188 -1.735 -27.018 1.00 65.94 85 PHE A C 1
ATOM 717 O O . PHE A 1 85 ? 26.724 -0.719 -27.530 1.00 65.94 85 PHE A O 1
ATOM 724 N N . GLY A 1 86 ? 28.494 -1.876 -26.780 1.00 63.41 86 GLY A N 1
ATOM 725 C CA . GLY A 1 86 ? 29.489 -0.794 -26.822 1.00 63.41 86 GLY A CA 1
ATOM 726 C C . GLY A 1 86 ? 29.931 -0.294 -28.202 1.00 63.41 86 GLY A C 1
ATOM 727 O O . GLY A 1 86 ? 31.051 0.193 -28.319 1.00 63.41 86 GLY A O 1
ATOM 728 N N . THR A 1 87 ? 29.112 -0.394 -29.249 1.00 57.97 87 THR A N 1
ATOM 729 C CA . THR A 1 87 ? 29.459 0.144 -30.575 1.00 57.97 87 THR A CA 1
ATOM 730 C C . THR A 1 87 ? 28.404 1.142 -31.038 1.00 57.97 87 THR A C 1
ATOM 732 O O . THR A 1 87 ? 27.248 0.814 -31.288 1.00 57.97 87 THR A O 1
ATOM 735 N N . TYR A 1 88 ? 28.839 2.397 -31.149 1.00 60.91 88 TYR A N 1
ATOM 736 C CA . TYR A 1 88 ? 28.010 3.582 -31.364 1.00 60.91 88 TYR A CA 1
ATOM 737 C C . TYR A 1 88 ? 27.109 3.589 -32.627 1.00 60.91 88 TYR A C 1
ATOM 739 O O . TYR A 1 88 ? 26.097 4.286 -32.575 1.00 60.91 88 TYR A O 1
ATOM 747 N N . PRO A 1 89 ? 27.358 2.841 -33.732 1.00 56.59 89 PRO A N 1
ATOM 748 C CA . PRO A 1 89 ? 26.399 2.812 -34.845 1.00 56.59 89 PRO A CA 1
ATOM 749 C C . PRO A 1 89 ? 25.210 1.850 -34.643 1.00 56.59 89 PRO A C 1
ATOM 751 O O . PRO A 1 89 ? 24.221 1.973 -35.357 1.00 56.59 89 PRO A O 1
ATOM 754 N N . ASP A 1 90 ? 25.264 0.929 -33.671 1.00 51.16 90 ASP A N 1
ATOM 755 C CA . ASP A 1 90 ? 24.241 -0.118 -33.460 1.00 51.16 90 ASP A CA 1
ATOM 756 C C . ASP A 1 90 ? 23.184 0.265 -32.398 1.00 51.16 90 ASP A C 1
ATOM 758 O O . ASP A 1 90 ? 22.190 -0.425 -32.172 1.00 51.16 90 ASP A O 1
ATOM 762 N N . MET A 1 91 ? 23.356 1.426 -31.753 1.00 52.06 91 MET A N 1
ATOM 763 C CA . MET A 1 91 ? 22.493 1.916 -30.666 1.00 52.06 91 MET A CA 1
ATOM 764 C C . MET A 1 91 ? 21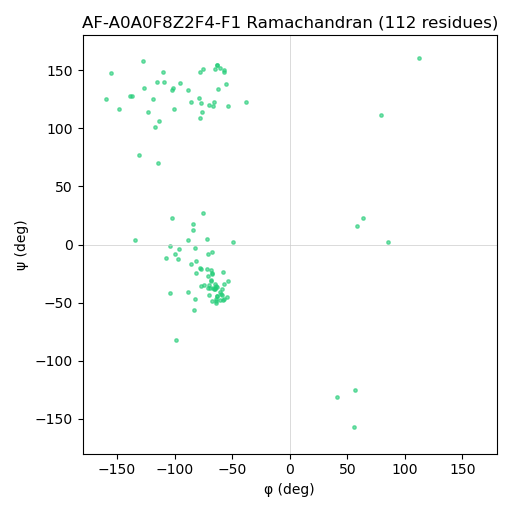.063 2.280 -31.124 1.00 52.06 91 MET A C 1
ATOM 766 O O . MET A 1 91 ? 20.198 2.571 -30.298 1.00 52.06 91 MET A O 1
ATOM 770 N N . PHE A 1 92 ? 20.807 2.238 -32.435 1.00 48.78 92 PHE A N 1
ATOM 771 C CA . PHE A 1 92 ? 19.507 2.475 -33.062 1.00 48.78 92 PHE A CA 1
ATOM 772 C C . PHE A 1 92 ? 18.780 1.185 -33.493 1.00 48.78 92 PHE A C 1
ATOM 774 O O . PHE A 1 92 ? 17.883 1.249 -34.329 1.00 48.78 92 PHE A O 1
ATOM 781 N N . PHE A 1 93 ? 19.078 0.014 -32.917 1.00 45.53 93 PHE A N 1
ATOM 782 C CA . PHE A 1 93 ? 18.177 -1.139 -33.062 1.00 45.53 93 PHE A CA 1
ATOM 783 C C . PHE A 1 93 ? 17.077 -1.115 -31.991 1.00 45.53 93 PHE A C 1
ATOM 785 O O . PHE A 1 93 ? 17.347 -1.031 -30.792 1.00 45.53 93 PHE A O 1
ATOM 792 N N . PRO A 1 94 ? 15.796 -1.109 -32.400 1.00 48.75 94 PRO A N 1
ATOM 793 C CA . PRO A 1 94 ? 14.734 -0.530 -31.600 1.00 48.75 94 PRO A CA 1
ATOM 794 C C . PRO A 1 94 ? 14.371 -1.438 -30.427 1.00 48.75 94 PRO A C 1
ATOM 796 O O . PRO A 1 94 ? 14.369 -2.665 -30.542 1.00 48.75 94 PRO A O 1
ATOM 799 N N . ALA A 1 95 ? 13.895 -0.824 -29.342 1.00 52.91 95 ALA A N 1
ATOM 800 C CA . ALA A 1 95 ? 13.286 -1.429 -28.148 1.00 52.91 95 ALA A CA 1
ATOM 801 C C . ALA A 1 95 ? 12.171 -2.484 -28.404 1.00 52.91 95 ALA A C 1
ATOM 803 O O . ALA A 1 95 ? 11.578 -3.025 -27.471 1.00 52.91 95 ALA A O 1
ATOM 804 N N . ARG A 1 96 ? 11.872 -2.793 -29.670 1.00 50.88 96 ARG A N 1
ATOM 805 C CA . ARG A 1 96 ? 10.915 -3.792 -30.145 1.00 50.88 96 ARG A CA 1
ATOM 806 C C . ARG A 1 96 ? 11.383 -5.236 -29.919 1.00 50.88 96 ARG A C 1
ATOM 808 O O . ARG A 1 96 ? 10.529 -6.098 -29.738 1.00 50.88 96 ARG A O 1
ATOM 815 N N . VAL A 1 97 ? 12.694 -5.501 -29.872 1.00 53.62 97 VAL A N 1
ATOM 816 C CA . VAL A 1 97 ? 13.242 -6.867 -29.699 1.00 53.62 97 VAL A CA 1
ATOM 817 C C . VAL A 1 97 ? 13.093 -7.370 -28.253 1.00 53.62 97 VAL A C 1
ATOM 819 O O . VAL A 1 97 ? 12.759 -8.531 -28.027 1.00 53.62 97 VAL A O 1
ATOM 822 N N . LEU A 1 98 ? 13.209 -6.485 -27.256 1.00 51.41 98 LEU A N 1
ATOM 823 C CA . LEU A 1 98 ? 13.109 -6.862 -25.837 1.00 51.41 98 LEU A CA 1
ATOM 824 C C . LEU A 1 98 ? 11.687 -7.229 -25.391 1.00 51.41 98 LEU A C 1
ATOM 826 O O . LEU A 1 98 ? 11.513 -7.950 -24.410 1.00 51.41 98 LEU A O 1
ATOM 830 N N . ARG A 1 99 ? 10.652 -6.789 -26.119 1.00 51.06 99 ARG A N 1
ATOM 831 C CA . ARG A 1 99 ? 9.256 -7.104 -25.775 1.00 51.06 99 ARG A CA 1
ATOM 832 C C . ARG A 1 99 ? 8.924 -8.595 -25.944 1.00 51.06 99 ARG A C 1
ATOM 834 O O . ARG A 1 99 ? 8.024 -9.079 -25.265 1.00 51.06 99 ARG A O 1
ATOM 841 N N . ASN A 1 100 ? 9.661 -9.319 -26.791 1.00 42.78 100 ASN A N 1
ATOM 842 C CA . ASN A 1 100 ? 9.393 -10.727 -27.107 1.00 42.78 100 ASN A CA 1
ATOM 843 C C . ASN A 1 100 ? 10.268 -11.733 -26.345 1.00 42.78 100 ASN A C 1
ATOM 845 O O . ASN A 1 100 ? 9.979 -12.927 -26.388 1.00 42.78 100 ASN A O 1
ATOM 849 N N . PHE A 1 101 ? 11.287 -11.292 -25.602 1.00 46.22 101 PHE A N 1
ATOM 850 C CA . PHE A 1 101 ? 12.219 -12.220 -24.946 1.00 46.22 101 PHE A CA 1
ATOM 851 C C . PHE A 1 101 ? 11.573 -13.040 -23.814 1.00 46.22 101 PHE A C 1
ATOM 853 O O . PHE A 1 101 ? 11.992 -14.158 -23.530 1.00 46.22 101 PHE A O 1
ATOM 860 N N . PHE A 1 102 ? 10.502 -12.530 -23.196 1.00 43.34 102 PHE A N 1
ATOM 861 C CA . PHE A 1 102 ? 9.800 -13.241 -22.120 1.00 43.34 102 PHE A CA 1
ATOM 862 C C . PHE A 1 102 ? 8.733 -14.231 -22.623 1.00 43.34 102 PHE A C 1
ATOM 864 O O . PHE A 1 102 ? 8.315 -15.111 -21.877 1.00 43.34 102 PHE A O 1
ATOM 871 N N . ALA A 1 103 ? 8.294 -14.119 -23.881 1.00 44.09 103 ALA A N 1
ATOM 872 C CA . ALA A 1 103 ? 7.283 -15.015 -24.448 1.00 44.09 103 ALA A CA 1
ATOM 873 C C . ALA A 1 103 ? 7.854 -16.395 -24.828 1.00 44.09 103 ALA A C 1
ATOM 875 O O . ALA A 1 103 ? 7.108 -17.366 -24.910 1.00 44.09 103 ALA A O 1
ATOM 876 N N . TYR A 1 104 ? 9.172 -16.501 -25.023 1.00 40.88 104 TYR A N 1
ATOM 877 C CA . TYR A 1 104 ? 9.804 -17.722 -25.530 1.00 40.88 104 TYR A CA 1
ATOM 878 C C . TYR A 1 104 ? 10.040 -18.796 -24.447 1.00 40.88 104 TYR A C 1
ATOM 880 O O . TYR A 1 104 ? 10.044 -19.987 -24.743 1.00 40.88 104 TYR A O 1
ATOM 888 N N . TYR A 1 105 ? 10.153 -18.409 -23.170 1.00 44.75 105 TYR A N 1
ATOM 889 C CA . TYR A 1 105 ? 10.485 -19.335 -22.071 1.00 44.75 105 TYR A CA 1
ATOM 890 C C . TYR A 1 105 ? 9.305 -20.148 -21.503 1.00 44.75 105 TYR A C 1
ATOM 892 O O . TYR A 1 105 ? 9.519 -20.980 -20.627 1.00 44.75 105 TYR A O 1
ATOM 900 N N . HIS A 1 106 ? 8.066 -19.943 -21.962 1.00 43.47 106 HIS A N 1
ATOM 901 C CA . HIS A 1 106 ? 6.908 -20.760 -21.546 1.00 43.47 106 HIS A CA 1
ATOM 902 C C . HIS A 1 106 ? 6.445 -21.780 -22.601 1.00 43.47 106 HIS A C 1
ATOM 904 O O . HIS A 1 106 ? 5.520 -22.537 -22.328 1.00 43.47 106 HIS A O 1
ATOM 910 N N . VAL A 1 107 ? 7.079 -21.834 -23.781 1.00 46.94 107 VAL A N 1
ATOM 911 C CA . VAL A 1 107 ? 6.668 -22.734 -24.883 1.00 46.94 107 VAL A CA 1
ATOM 912 C C . VAL A 1 107 ? 7.636 -23.911 -25.093 1.00 46.94 107 VAL A C 1
ATOM 914 O O . VAL A 1 107 ? 7.282 -24.882 -25.751 1.00 46.94 107 VAL A O 1
ATOM 917 N N . ALA A 1 108 ? 8.825 -23.903 -24.484 1.00 42.16 108 ALA A N 1
ATOM 918 C CA . ALA A 1 108 ? 9.822 -24.964 -24.655 1.00 42.16 108 ALA A CA 1
ATOM 919 C C . ALA A 1 108 ? 10.085 -25.741 -23.354 1.00 42.16 108 ALA A C 1
ATOM 921 O O . ALA A 1 108 ? 11.154 -25.647 -22.761 1.00 42.16 108 ALA A O 1
ATOM 922 N N . ALA A 1 109 ? 9.105 -26.532 -22.922 1.00 41.06 109 ALA A N 1
ATOM 923 C CA . ALA A 1 109 ? 9.360 -27.689 -22.066 1.00 41.06 109 ALA A CA 1
ATOM 924 C C . ALA A 1 109 ? 8.625 -28.908 -22.646 1.00 41.06 109 ALA A C 1
ATOM 926 O O . ALA A 1 109 ? 7.548 -29.262 -22.163 1.00 41.06 109 ALA A O 1
ATOM 927 N N . PRO A 1 110 ? 9.146 -29.539 -23.716 1.00 38.12 110 PRO A N 1
ATOM 928 C CA . PRO A 1 110 ? 8.694 -30.867 -24.079 1.00 38.12 110 PRO A CA 1
ATOM 929 C C . PRO A 1 110 ? 9.196 -31.855 -23.022 1.00 38.12 110 PRO A C 1
ATOM 931 O O . PRO A 1 110 ? 10.394 -31.997 -22.777 1.00 38.12 110 PRO A O 1
ATOM 934 N N . LEU A 1 111 ? 8.228 -32.510 -22.388 1.00 48.72 111 LEU A N 1
ATOM 935 C CA . LEU A 1 111 ? 8.366 -33.748 -21.634 1.00 48.72 111 LEU A CA 1
ATOM 936 C C . LEU A 1 111 ? 9.364 -34.689 -22.326 1.00 48.72 111 LEU A C 1
ATOM 938 O O . LEU A 1 111 ? 9.142 -35.093 -23.465 1.00 48.72 111 LEU A O 1
ATOM 942 N N . THR A 1 112 ? 10.416 -35.089 -21.620 1.00 39.94 112 THR A N 1
ATOM 943 C CA . THR A 1 112 ? 11.099 -36.354 -21.898 1.00 39.94 112 THR A CA 1
ATOM 944 C C . THR A 1 112 ? 10.872 -37.249 -20.689 1.00 39.94 112 THR A C 1
ATOM 946 O O . THR A 1 112 ? 11.358 -37.003 -19.590 1.00 39.94 112 THR A O 1
ATOM 949 N N . SER A 1 113 ? 9.995 -38.225 -20.910 1.00 36.91 113 SER A N 1
ATOM 950 C CA . SER A 1 113 ? 9.888 -39.450 -20.130 1.00 36.91 113 SER A CA 1
ATOM 951 C C . SER A 1 113 ? 10.703 -40.508 -20.870 1.00 36.91 113 SER A C 1
ATOM 953 O O . SER A 1 113 ? 10.679 -40.538 -22.104 1.00 36.91 113 SER A O 1
ATOM 955 N N . GLY A 1 114 ? 11.445 -41.313 -20.116 1.00 39.56 114 GLY A N 1
ATOM 956 C CA . GLY A 1 114 ? 12.334 -42.369 -20.591 1.00 39.56 114 GLY A CA 1
ATOM 957 C C . GLY A 1 114 ? 13.196 -42.853 -19.446 1.00 39.56 114 GLY A C 1
ATOM 958 O O . GLY A 1 114 ? 14.150 -42.118 -19.117 1.00 39.56 114 GLY A O 1
#